Protein AF-V9VIE7-F1 (afdb_monomer_lite)

InterPro domains:
  IPR000043 Adenosylhomocysteinase-like [PF05221] (1-63)
  IPR000043 Adenosylhomocysteinase-like [PTHR23420] (1-63)
  IPR042172 Adenosylhomocysteinase-like superfamily [G3DSA:3.40.50.1480] (1-63)

Radius of gyration: 15.34 Å; chains: 1; bounding box: 33×33×39 Å

Structure (mmCIF, N/CA/C/O backbone):
data_AF-V9VIE7-F1
#
_entry.id   AF-V9VIE7-F1
#
loop_
_atom_site.group_PDB
_atom_site.id
_atom_site.type_symbol
_atom_site.label_atom_id
_atom_site.label_alt_id
_atom_site.label_comp_id
_atom_site.label_asym_id
_atom_site.label_entity_id
_atom_site.label_seq_id
_atom_site.pdbx_PDB_ins_code
_atom_site.Cartn_x
_atom_site.Cartn_y
_atom_site.Cartn_z
_atom_site.occupancy
_atom_site.B_iso_or_equiv
_atom_site.auth_seq_id
_atom_site.auth_comp_id
_atom_site.auth_asym_id
_atom_site.auth_atom_id
_atom_site.pdbx_PDB_model_num
ATOM 1 N N . SER A 1 1 ? -3.133 13.559 -12.036 1.00 73.25 1 SER A N 1
ATOM 2 C CA . SER A 1 1 ? -3.801 12.933 -10.871 1.00 73.25 1 SER A CA 1
ATOM 3 C C . SER A 1 1 ? -3.197 11.594 -10.428 1.00 73.25 1 SER A C 1
ATOM 5 O O . SER A 1 1 ? -3.748 10.971 -9.534 1.00 73.25 1 SER A O 1
ATOM 7 N N . PHE A 1 2 ? -2.063 11.149 -10.992 1.00 83.50 2 PHE A N 1
ATOM 8 C CA . PHE A 1 2 ? -1.500 9.808 -10.761 1.00 83.50 2 PHE A CA 1
ATOM 9 C C . PHE A 1 2 ? -1.014 9.561 -9.319 1.00 83.50 2 PHE A C 1
ATOM 11 O O . PHE A 1 2 ? -1.368 8.561 -8.704 1.00 83.50 2 PHE A O 1
ATOM 18 N N . VAL A 1 3 ? -0.282 10.510 -8.727 1.00 86.25 3 VAL A N 1
ATOM 19 C CA . VAL A 1 3 ? 0.206 10.382 -7.339 1.00 86.25 3 VAL A CA 1
ATOM 20 C C . VAL A 1 3 ? -0.937 10.247 -6.323 1.00 86.25 3 VAL A C 1
ATOM 22 O O . VAL A 1 3 ? -0.859 9.438 -5.407 1.00 86.25 3 VAL A O 1
ATOM 25 N N . MET A 1 4 ? -2.051 10.951 -6.546 1.00 91.75 4 MET A N 1
ATOM 26 C CA . MET A 1 4 ? -3.225 10.891 -5.669 1.00 91.75 4 MET A CA 1
ATOM 27 C C . MET A 1 4 ? -3.948 9.542 -5.738 1.00 91.75 4 MET A C 1
ATOM 29 O O . MET A 1 4 ? -4.541 9.128 -4.748 1.00 91.75 4 MET A O 1
ATOM 33 N N . SER A 1 5 ? -3.871 8.836 -6.873 1.00 91.44 5 SER A N 1
ATOM 34 C CA . SER A 1 5 ? -4.442 7.490 -7.022 1.00 91.44 5 SER A CA 1
ATOM 35 C C . SER A 1 5 ? -3.804 6.495 -6.046 1.00 91.44 5 SER A C 1
ATOM 37 O O . SER A 1 5 ? -4.505 5.716 -5.403 1.00 91.44 5 SER A O 1
ATOM 39 N N . ASN A 1 6 ? -2.488 6.598 -5.834 1.00 90.88 6 ASN A N 1
ATOM 40 C CA . ASN A 1 6 ? -1.762 5.778 -4.862 1.00 90.88 6 ASN A CA 1
ATOM 41 C C . ASN A 1 6 ? -2.243 6.067 -3.429 1.00 90.88 6 ASN A C 1
ATOM 43 O O . ASN A 1 6 ? -2.578 5.153 -2.675 1.00 90.88 6 ASN A O 1
ATOM 47 N N . SER A 1 7 ? -2.350 7.349 -3.065 1.00 92.44 7 SER A N 1
ATOM 48 C CA . SER A 1 7 ? -2.821 7.763 -1.737 1.00 92.44 7 SER A CA 1
ATOM 49 C C . SER A 1 7 ? -4.268 7.339 -1.463 1.00 92.44 7 SER A C 1
ATOM 51 O O . SER A 1 7 ? -4.562 6.821 -0.386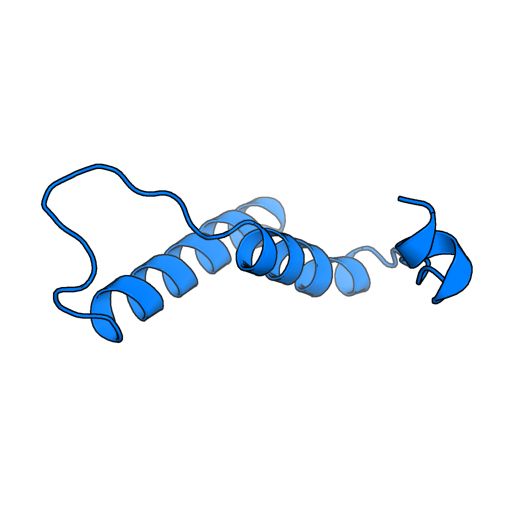 1.00 92.44 7 SER A O 1
ATOM 53 N N . PHE A 1 8 ? -5.175 7.521 -2.426 1.00 94.19 8 PHE A N 1
ATOM 54 C CA . PHE A 1 8 ? -6.582 7.159 -2.251 1.00 94.19 8 PHE A CA 1
ATOM 55 C C . PHE A 1 8 ? -6.809 5.648 -2.249 1.00 94.19 8 PHE A C 1
ATOM 57 O O . PHE A 1 8 ? -7.643 5.177 -1.480 1.00 94.19 8 PHE A O 1
ATOM 64 N N . THR A 1 9 ? -6.031 4.875 -3.013 1.00 93.94 9 THR A N 1
ATOM 65 C CA . THR A 1 9 ? -6.093 3.405 -2.946 1.00 93.94 9 THR A CA 1
ATOM 66 C C . THR A 1 9 ? -5.729 2.915 -1.543 1.00 93.94 9 THR A C 1
ATOM 68 O O . THR A 1 9 ? -6.472 2.127 -0.958 1.00 93.94 9 THR A O 1
ATOM 71 N N . ASN A 1 10 ? -4.664 3.461 -0.946 1.00 93.19 10 ASN A N 1
ATOM 72 C CA . ASN A 1 10 ? -4.298 3.170 0.442 1.00 93.19 10 ASN A CA 1
ATOM 73 C C . ASN A 1 10 ? -5.405 3.554 1.438 1.00 93.19 10 ASN A C 1
ATOM 75 O O . ASN A 1 10 ? -5.706 2.781 2.348 1.00 93.19 10 ASN A O 1
ATOM 79 N N . GLN A 1 11 ? -6.066 4.704 1.258 1.00 95.06 11 GLN A N 1
ATOM 80 C CA . GLN A 1 11 ? -7.194 5.076 2.119 1.00 95.06 11 GLN A CA 1
ATOM 81 C C . GLN A 1 11 ? -8.369 4.100 2.003 1.00 95.06 11 GLN A C 1
ATOM 83 O O . GLN A 1 11 ? -8.920 3.700 3.027 1.00 95.06 11 GLN A O 1
ATOM 88 N N . VAL A 1 12 ? -8.738 3.685 0.790 1.00 95.56 12 VAL A N 1
ATOM 89 C CA . VAL A 1 12 ? -9.830 2.722 0.580 1.00 95.56 12 VAL A CA 1
ATOM 90 C C . VAL A 1 12 ? -9.493 1.371 1.211 1.00 95.56 12 VAL A C 1
ATOM 92 O O . VAL A 1 12 ? -10.331 0.805 1.910 1.00 95.56 12 VAL A O 1
ATOM 95 N N . LEU A 1 13 ? -8.261 0.882 1.046 1.00 93.75 13 LEU A N 1
ATOM 96 C CA . LEU A 1 13 ? -7.812 -0.361 1.680 1.00 93.75 13 LEU A CA 1
ATOM 97 C C . LEU A 1 13 ? -7.849 -0.269 3.209 1.00 93.75 13 LEU A C 1
ATOM 99 O O . LEU A 1 13 ? -8.346 -1.188 3.857 1.00 93.75 13 LEU A O 1
ATOM 103 N N . ALA A 1 14 ? -7.408 0.851 3.788 1.00 93.50 14 ALA A N 1
ATOM 104 C CA . ALA A 1 14 ? -7.498 1.080 5.229 1.00 93.50 14 ALA A CA 1
ATOM 105 C C . ALA A 1 14 ? -8.952 1.085 5.729 1.00 93.50 14 ALA A C 1
ATOM 107 O O . ALA A 1 14 ? -9.248 0.487 6.763 1.00 93.50 14 ALA A O 1
ATOM 108 N N . GLN A 1 15 ? -9.876 1.704 4.987 1.00 94.50 15 GLN A N 1
ATOM 109 C CA . GLN A 1 15 ? -11.301 1.690 5.335 1.00 94.50 15 GLN A CA 1
ATOM 110 C C . GLN A 1 15 ? -11.894 0.275 5.268 1.00 94.50 15 GLN A C 1
ATOM 112 O O . GLN A 1 15 ? -12.618 -0.127 6.179 1.00 94.50 15 GLN A O 1
ATOM 117 N N . ILE A 1 16 ? -11.560 -0.502 4.232 1.00 94.12 16 ILE A N 1
ATOM 118 C CA . ILE A 1 16 ? -12.002 -1.899 4.097 1.00 94.12 16 ILE A CA 1
ATOM 119 C C . ILE A 1 16 ? -11.455 -2.752 5.247 1.00 94.12 16 ILE A C 1
ATOM 121 O O . ILE A 1 16 ? -12.207 -3.523 5.842 1.00 94.12 16 ILE A O 1
ATOM 125 N N . GLU A 1 17 ? -10.177 -2.606 5.592 1.00 92.81 17 GLU A N 1
ATOM 126 C CA . GLU A 1 17 ? -9.526 -3.360 6.669 1.00 92.81 17 GLU A CA 1
ATOM 127 C C . GLU A 1 17 ? -10.203 -3.085 8.023 1.00 92.81 17 GLU A C 1
ATOM 129 O O . GLU A 1 17 ? -10.637 -4.015 8.705 1.00 92.81 17 GLU A O 1
ATOM 134 N N . LEU A 1 18 ? -10.392 -1.809 8.377 1.00 92.50 18 LEU A N 1
ATOM 135 C CA . LEU A 1 18 ? -11.068 -1.412 9.618 1.00 92.50 18 LEU A CA 1
ATOM 136 C C . LEU A 1 18 ? -12.530 -1.874 9.659 1.00 92.50 18 LEU A C 1
ATOM 138 O O . LEU A 1 18 ? -13.037 -2.256 10.718 1.00 92.50 18 LEU A O 1
ATOM 142 N N . TRP A 1 19 ? -13.218 -1.855 8.515 1.00 94.12 19 TRP A N 1
ATOM 143 C CA . TRP A 1 19 ? -14.611 -2.281 8.429 1.00 94.12 19 TRP A CA 1
ATOM 144 C C . TRP A 1 19 ? -14.785 -3.800 8.519 1.00 94.12 19 TRP A C 1
ATOM 146 O O . TRP A 1 19 ? -15.737 -4.271 9.142 1.00 94.12 19 TRP A O 1
ATOM 156 N N . THR A 1 20 ? -13.897 -4.570 7.893 1.00 94.88 20 THR A N 1
ATOM 157 C CA . THR A 1 20 ? -14.016 -6.034 7.787 1.00 94.88 20 THR A CA 1
ATOM 158 C C . THR A 1 20 ? -13.399 -6.767 8.977 1.00 94.88 20 THR A C 1
ATOM 160 O O . THR A 1 20 ? -13.888 -7.832 9.351 1.00 94.88 20 THR A O 1
ATOM 163 N N . LYS A 1 21 ? -12.383 -6.189 9.628 1.00 90.94 21 LYS A N 1
ATOM 164 C CA . LYS A 1 21 ? -11.663 -6.777 10.772 1.00 90.94 21 LYS A CA 1
ATOM 165 C C . LYS A 1 21 ? -11.978 -6.061 12.086 1.00 90.94 21 LYS A C 1
ATOM 167 O O . LYS A 1 21 ? -11.090 -5.708 12.867 1.00 90.94 21 LYS A O 1
ATOM 172 N N . LYS A 1 22 ? -13.268 -5.842 12.346 1.00 87.62 22 LYS A N 1
ATOM 173 C CA . LYS A 1 22 ? -13.736 -5.185 13.576 1.00 87.62 22 LYS A CA 1
ATOM 174 C C . LYS A 1 22 ? -13.202 -5.914 14.813 1.00 87.62 22 LYS A C 1
ATOM 176 O O . LYS A 1 22 ? -13.285 -7.135 14.902 1.00 87.62 22 LYS A O 1
ATOM 181 N N . GLY A 1 23 ? -12.659 -5.156 15.764 1.00 86.12 23 GLY A N 1
ATOM 182 C CA . GLY A 1 23 ? -12.118 -5.683 17.022 1.00 86.12 23 GLY A CA 1
ATOM 183 C C . GLY A 1 23 ? -10.690 -6.238 16.950 1.00 86.12 23 GLY A C 1
ATOM 184 O O . GLY A 1 23 ? -10.135 -6.556 17.995 1.00 86.12 23 GLY A O 1
ATOM 185 N N . GLN A 1 24 ? -10.069 -6.317 15.765 1.00 89.88 24 GLN A N 1
ATOM 186 C CA . GLN A 1 24 ? -8.653 -6.706 15.642 1.00 89.88 24 GLN A CA 1
ATOM 187 C C . GLN A 1 24 ? -7.684 -5.544 15.893 1.00 89.88 24 GLN A C 1
ATOM 189 O O . GLN A 1 24 ? -6.504 -5.767 16.152 1.00 89.88 24 GLN A O 1
ATOM 194 N N . TYR A 1 25 ? -8.181 -4.308 15.845 1.00 89.06 25 TYR A N 1
ATOM 195 C CA . TYR A 1 25 ? -7.402 -3.101 16.089 1.00 89.06 25 TYR A CA 1
ATOM 196 C C . TYR A 1 25 ? -7.861 -2.446 17.389 1.00 89.06 25 TYR A C 1
ATOM 198 O O . TYR A 1 25 ? -9.038 -2.117 17.547 1.00 89.06 25 TYR A O 1
ATOM 206 N N . GLY A 1 26 ? -6.926 -2.275 18.324 1.00 87.94 26 GLY A N 1
ATOM 207 C CA . GLY A 1 26 ? -7.138 -1.476 19.527 1.00 87.94 26 GLY A CA 1
ATOM 208 C C . GLY A 1 26 ? -7.071 0.024 19.236 1.00 87.94 26 GLY A C 1
ATOM 209 O O . GLY A 1 26 ? -6.760 0.450 18.124 1.00 87.94 26 GLY A O 1
ATOM 210 N N . VAL A 1 27 ? -7.327 0.839 20.261 1.00 90.44 27 VAL A N 1
ATOM 211 C CA . VAL A 1 27 ? -7.119 2.290 20.171 1.00 90.44 27 VAL A CA 1
ATOM 212 C C . VAL A 1 27 ? -5.624 2.561 20.019 1.00 90.44 27 VAL A C 1
ATOM 214 O O . VAL A 1 27 ? -4.839 2.277 20.921 1.00 90.44 27 VAL A O 1
ATOM 217 N N . GLY A 1 28 ? -5.233 3.097 18.868 1.00 90.31 28 GLY A N 1
ATOM 218 C CA . GLY A 1 28 ? -3.841 3.381 18.550 1.00 90.31 28 GLY A CA 1
ATOM 219 C C . GLY A 1 28 ? -3.639 3.673 17.069 1.00 90.31 28 GLY A C 1
ATOM 220 O O . GLY A 1 28 ? -4.579 3.645 16.275 1.00 90.31 28 GLY A O 1
A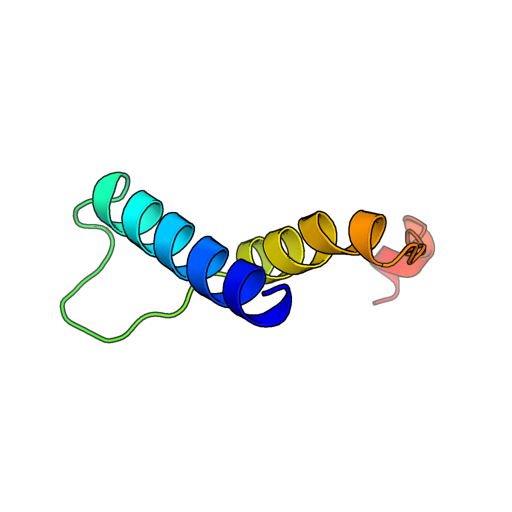TOM 221 N N . VAL A 1 29 ? -2.392 3.961 16.700 1.00 92.44 29 VAL A N 1
ATOM 222 C CA . VAL A 1 29 ? -1.994 4.171 15.305 1.00 92.44 29 VAL A CA 1
A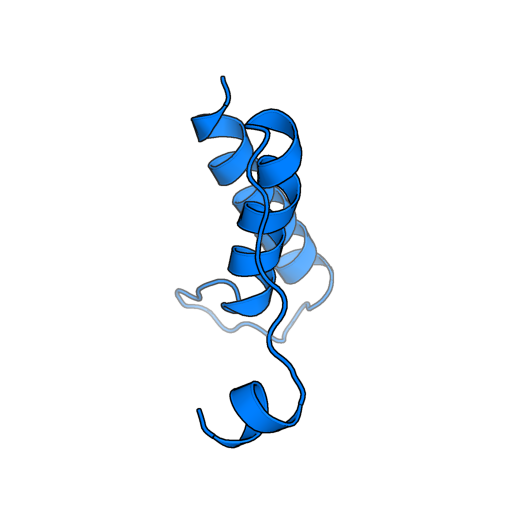TOM 223 C C . VAL A 1 29 ? -1.439 2.864 14.761 1.00 92.44 29 VAL A C 1
ATOM 225 O O . VAL A 1 29 ? -0.532 2.275 15.346 1.00 92.44 29 VAL A O 1
ATOM 228 N N . THR A 1 30 ? -1.983 2.415 13.636 1.00 91.25 30 THR A N 1
ATOM 229 C CA . THR A 1 30 ? -1.503 1.236 12.914 1.00 91.25 30 THR A CA 1
ATOM 230 C C . THR A 1 30 ? -1.260 1.590 11.455 1.00 91.25 30 THR A C 1
ATOM 232 O O . THR A 1 30 ? -1.826 2.550 10.931 1.00 91.25 30 THR A O 1
ATOM 235 N N . VAL A 1 31 ? -0.374 0.834 10.815 1.00 93.50 31 VAL A N 1
ATOM 236 C CA . VAL A 1 31 ? -0.029 0.988 9.400 1.00 93.50 31 VAL A CA 1
ATOM 237 C C . VAL A 1 31 ? -0.496 -0.238 8.629 1.00 93.50 31 VAL A C 1
ATOM 239 O O . VAL A 1 31 ? -0.560 -1.338 9.183 1.00 93.50 31 VAL A O 1
ATOM 242 N N . LEU A 1 32 ? -0.829 -0.052 7.351 1.00 90.62 32 LEU A N 1
ATOM 243 C CA . LEU A 1 32 ? -1.187 -1.167 6.482 1.00 90.62 32 LEU A CA 1
ATOM 244 C C . LEU A 1 32 ? -0.001 -2.140 6.344 1.00 90.62 32 LEU A C 1
ATOM 246 O O . LEU A 1 32 ? 1.152 -1.704 6.296 1.00 90.62 32 LEU A O 1
ATOM 250 N N . PRO A 1 33 ? -0.254 -3.458 6.258 1.00 91.44 33 PRO A N 1
ATOM 251 C CA . PRO A 1 33 ? 0.788 -4.434 5.968 1.00 91.44 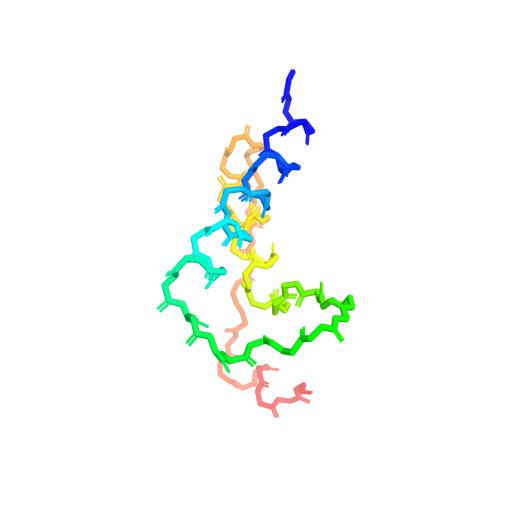33 PRO A CA 1
ATOM 252 C C . PRO A 1 33 ? 1.529 -4.117 4.663 1.00 91.44 33 PRO A C 1
ATOM 254 O O . PRO A 1 33 ? 0.900 -3.814 3.650 1.00 91.44 33 PRO A O 1
ATOM 257 N N . LYS A 1 34 ? 2.856 -4.308 4.655 1.00 90.00 34 LYS A N 1
ATOM 258 C CA . LYS A 1 34 ? 3.737 -4.055 3.495 1.00 90.00 34 LYS A CA 1
ATOM 259 C C . LYS A 1 34 ? 3.256 -4.717 2.198 1.00 90.00 34 LYS A C 1
ATOM 261 O O . LYS A 1 34 ? 3.374 -4.134 1.132 1.00 90.00 34 LYS A O 1
ATOM 266 N N . LYS A 1 35 ? 2.650 -5.903 2.293 1.00 90.19 35 LYS A N 1
ATOM 267 C CA . LYS A 1 35 ? 2.098 -6.621 1.135 1.00 90.19 35 LYS A CA 1
ATOM 268 C C . LYS A 1 35 ? 0.961 -5.861 0.437 1.00 90.19 35 LYS A C 1
ATOM 270 O O . LYS A 1 35 ? 0.819 -5.963 -0.775 1.00 90.19 35 LYS A O 1
ATOM 275 N N . LEU A 1 36 ? 0.138 -5.124 1.189 1.00 87.94 36 LEU A N 1
ATOM 276 C CA . LEU A 1 36 ? -0.907 -4.287 0.594 1.00 87.94 36 LEU A CA 1
ATOM 277 C C . LEU A 1 36 ? -0.303 -3.054 -0.081 1.00 87.94 36 LEU A C 1
ATOM 279 O O . LEU A 1 36 ? -0.768 -2.676 -1.147 1.00 87.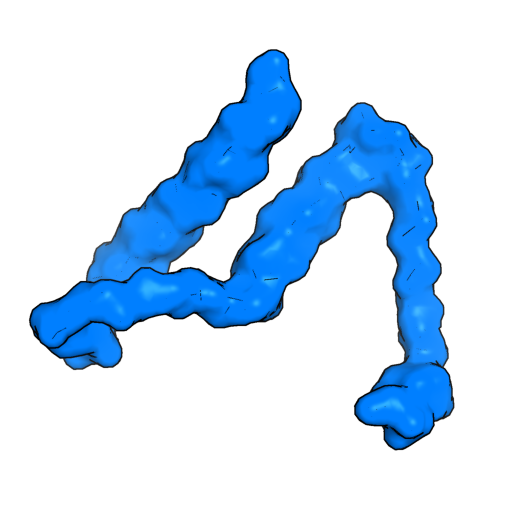94 36 LEU A O 1
ATOM 283 N N . ASP A 1 37 ? 0.755 -2.485 0.492 1.00 88.25 37 ASP A N 1
ATOM 284 C CA . ASP A 1 37 ? 1.478 -1.357 -0.104 1.00 88.25 37 ASP A CA 1
ATOM 285 C C . ASP A 1 37 ? 2.155 -1.754 -1.435 1.00 88.25 37 ASP A C 1
ATOM 287 O O . ASP A 1 37 ? 2.031 -1.063 -2.446 1.00 88.25 37 ASP A O 1
ATOM 291 N N . GLU A 1 38 ? 2.765 -2.944 -1.485 1.00 91.19 38 GLU A N 1
ATOM 292 C CA . GLU A 1 38 ? 3.301 -3.536 -2.721 1.00 91.19 38 GLU A CA 1
ATOM 293 C C . GLU A 1 38 ? 2.212 -3.745 -3.784 1.00 91.19 38 GLU A C 1
ATOM 295 O O . GLU A 1 38 ? 2.434 -3.430 -4.952 1.00 91.19 38 GLU A O 1
ATOM 300 N N . ALA A 1 39 ? 1.020 -4.204 -3.388 1.00 88.31 39 ALA A N 1
ATOM 301 C CA . ALA A 1 39 ? -0.102 -4.388 -4.309 1.00 88.31 39 ALA A CA 1
ATOM 302 C C . ALA A 1 39 ? -0.614 -3.057 -4.892 1.00 88.31 39 ALA A C 1
ATOM 304 O O . ALA A 1 39 ? -0.995 -3.003 -6.063 1.00 88.31 39 ALA A O 1
ATOM 305 N N . VAL A 1 40 ? -0.597 -1.968 -4.108 1.00 90.38 40 VAL A N 1
ATOM 306 C CA . VAL A 1 40 ? -0.914 -0.624 -4.620 1.00 90.38 40 VAL A CA 1
ATOM 307 C C . VAL A 1 40 ? 0.116 -0.199 -5.660 1.00 90.38 40 VAL A C 1
ATOM 309 O O . VAL A 1 40 ? -0.274 0.279 -6.725 1.00 90.38 40 VAL A O 1
ATOM 312 N N . ALA A 1 41 ? 1.409 -0.398 -5.395 1.00 89.50 41 ALA A N 1
ATOM 313 C CA . ALA A 1 41 ? 2.464 -0.066 -6.349 1.00 89.50 41 ALA A CA 1
ATOM 314 C C . ALA A 1 41 ? 2.344 -0.884 -7.646 1.00 89.50 41 ALA A C 1
ATOM 316 O O . ALA A 1 41 ? 2.385 -0.305 -8.733 1.00 89.50 41 ALA A O 1
ATOM 317 N N . GLU A 1 42 ? 2.128 -2.200 -7.537 1.00 90.88 42 GLU A N 1
ATOM 318 C CA . GLU A 1 42 ? 1.959 -3.113 -8.674 1.00 90.88 42 GLU A CA 1
ATOM 319 C C . GLU A 1 42 ? 0.804 -2.679 -9.590 1.00 90.88 42 GLU A C 1
ATOM 321 O O . GLU A 1 42 ? 0.987 -2.570 -10.803 1.00 90.88 42 GLU A O 1
ATOM 326 N N . ALA A 1 43 ? -0.347 -2.317 -9.014 1.00 90.38 43 ALA A N 1
ATOM 327 C CA . ALA A 1 43 ? -1.531 -1.890 -9.765 1.00 90.38 43 ALA A CA 1
ATOM 328 C C . ALA A 1 43 ? -1.314 -0.630 -10.628 1.00 90.38 43 ALA A C 1
ATOM 330 O O . ALA A 1 43 ? -2.086 -0.372 -11.552 1.00 90.38 43 ALA A O 1
ATOM 331 N N . HIS A 1 44 ? -0.280 0.164 -10.340 1.00 92.50 44 HIS A N 1
ATOM 332 C CA . HIS A 1 44 ? 0.027 1.392 -11.073 1.00 92.50 44 HIS A CA 1
ATOM 333 C C . HIS A 1 44 ? 1.167 1.230 -12.099 1.00 92.50 44 HIS A C 1
ATOM 335 O O . HIS A 1 44 ? 1.394 2.156 -12.884 1.00 92.50 44 HIS A O 1
ATOM 341 N N . LEU A 1 45 ? 1.871 0.086 -12.135 1.00 91.56 45 LEU A N 1
ATOM 342 C CA . LEU A 1 45 ? 3.030 -0.132 -13.019 1.00 91.56 45 LEU A CA 1
ATOM 343 C C . LEU A 1 45 ? 2.659 -0.118 -14.505 1.00 91.56 45 LEU A C 1
ATOM 345 O O . LEU A 1 45 ? 3.358 0.514 -15.303 1.00 91.56 45 LEU A O 1
ATOM 349 N N . ASP A 1 46 ? 1.537 -0.746 -14.862 1.00 90.75 46 ASP A N 1
ATOM 350 C CA . ASP A 1 46 ? 1.064 -0.835 -16.249 1.00 90.75 46 ASP A CA 1
ATOM 351 C C . ASP A 1 46 ? 0.779 0.547 -16.845 1.00 90.75 46 ASP A C 1
ATOM 353 O O . ASP A 1 46 ? 1.114 0.815 -17.999 1.00 90.75 46 ASP A O 1
ATOM 357 N N . HIS A 1 47 ? 0.231 1.465 -16.042 1.00 89.12 47 HIS A N 1
ATOM 358 C CA . HIS A 1 47 ? -0.044 2.837 -16.476 1.00 89.12 47 HIS A CA 1
ATOM 359 C C . HIS A 1 47 ? 1.234 3.613 -16.830 1.00 89.12 47 HIS A C 1
ATOM 361 O O . HIS A 1 47 ? 1.198 4.522 -17.657 1.00 89.12 47 HIS A O 1
ATOM 367 N N . LEU A 1 48 ? 2.364 3.253 -16.216 1.00 90.19 48 LEU A N 1
ATOM 368 C CA . LEU A 1 48 ? 3.676 3.843 -16.482 1.00 90.19 48 LEU A CA 1
ATOM 369 C C . LEU A 1 48 ? 4.492 3.045 -17.513 1.00 90.19 48 LEU A C 1
ATOM 371 O O . LEU A 1 48 ? 5.608 3.446 -17.841 1.00 90.19 48 LEU A O 1
ATOM 375 N N . GLY A 1 49 ? 3.973 1.915 -18.009 1.00 91.00 49 GLY A N 1
ATOM 376 C CA . GLY A 1 49 ? 4.701 1.012 -18.903 1.00 91.00 49 GLY A CA 1
ATOM 377 C C . GLY A 1 49 ? 5.916 0.340 -18.250 1.00 91.00 49 GLY A C 1
ATOM 378 O O . GLY A 1 49 ? 6.848 -0.063 -18.950 1.00 91.00 49 GLY A O 1
ATOM 379 N N . VAL A 1 50 ? 5.937 0.240 -16.918 1.00 94.06 50 VAL A N 1
ATOM 380 C CA . VAL A 1 50 ? 7.046 -0.360 -16.164 1.00 94.06 50 VAL A CA 1
ATOM 381 C C . VAL A 1 50 ? 6.930 -1.883 -16.193 1.00 94.06 50 VAL A C 1
ATOM 383 O O . VAL A 1 50 ? 5.858 -2.435 -15.973 1.00 94.06 50 VAL A O 1
ATOM 386 N N . LYS A 1 51 ? 8.050 -2.579 -16.419 1.00 92.19 51 LYS A N 1
ATOM 387 C CA . LYS A 1 51 ? 8.124 -4.046 -16.356 1.00 92.19 51 LYS A CA 1
ATOM 388 C C . LYS A 1 51 ? 8.860 -4.480 -15.097 1.00 92.19 51 LYS A C 1
ATOM 390 O O . LYS A 1 51 ? 10.057 -4.228 -14.968 1.00 92.19 51 LYS A O 1
ATOM 395 N N . LEU A 1 52 ? 8.148 -5.144 -14.193 1.00 92.81 52 LEU A N 1
ATOM 396 C CA . LEU A 1 52 ? 8.727 -5.701 -12.976 1.00 92.81 52 LEU A CA 1
ATOM 397 C C . LEU A 1 52 ? 9.296 -7.099 -13.244 1.00 92.81 52 LEU A C 1
ATOM 399 O O . LEU A 1 52 ? 8.620 -7.964 -13.802 1.00 92.81 52 LEU A O 1
ATOM 403 N N . THR A 1 53 ? 10.540 -7.333 -12.837 1.00 94.25 53 THR A N 1
ATOM 404 C CA . THR A 1 53 ? 11.166 -8.657 -12.923 1.00 94.25 53 THR A CA 1
ATOM 405 C C . THR A 1 53 ? 10.644 -9.559 -11.809 1.00 94.25 53 THR A C 1
ATOM 407 O O . THR A 1 53 ? 10.583 -9.151 -10.651 1.00 94.25 53 THR A O 1
ATOM 410 N N . LYS A 1 54 ? 10.315 -10.810 -12.142 1.00 93.69 54 LYS A N 1
ATOM 411 C CA . LYS A 1 54 ? 9.920 -11.829 -11.165 1.00 93.69 54 LYS A CA 1
ATOM 412 C C . LYS A 1 54 ? 11.138 -12.649 -10.742 1.00 93.69 54 LYS A C 1
ATOM 414 O O . LYS A 1 54 ? 11.817 -13.208 -11.601 1.00 93.69 54 LYS A O 1
ATOM 419 N N . LEU A 1 55 ? 11.398 -12.723 -9.437 1.00 95.38 55 LEU A N 1
ATOM 420 C CA . LEU A 1 55 ? 12.452 -13.579 -8.884 1.00 95.38 55 LEU A CA 1
ATOM 421 C C . LEU A 1 55 ? 12.147 -15.057 -9.170 1.00 95.38 55 LEU A C 1
ATOM 423 O O . LEU A 1 55 ? 10.991 -15.485 -9.088 1.00 95.38 55 LEU A O 1
ATOM 427 N N . SER A 1 56 ? 13.181 -15.839 -9.484 1.00 96.69 56 SER A N 1
ATOM 428 C CA . SER A 1 56 ? 13.087 -17.301 -9.469 1.00 96.69 56 SER A CA 1
ATOM 429 C C . SER A 1 56 ? 12.989 -17.819 -8.031 1.00 96.69 56 SER A C 1
ATOM 431 O O . SER A 1 56 ? 13.336 -17.114 -7.083 1.00 96.69 56 SER A O 1
ATOM 433 N N . ASN A 1 57 ? 12.549 -19.067 -7.853 1.00 96.62 57 ASN A N 1
ATOM 434 C CA . ASN A 1 57 ? 12.490 -19.681 -6.522 1.00 96.62 57 ASN A CA 1
ATOM 435 C C . ASN A 1 57 ? 13.874 -19.716 -5.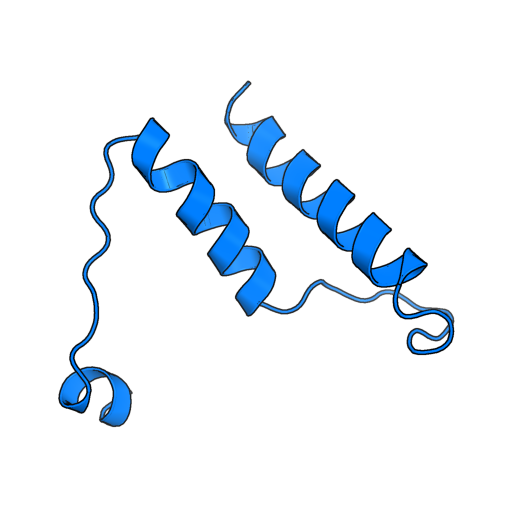851 1.00 96.62 57 ASN A C 1
ATOM 437 O O . ASN A 1 57 ? 13.973 -19.440 -4.660 1.00 96.62 57 ASN A O 1
ATOM 441 N N . ASP A 1 58 ? 14.935 -19.971 -6.621 1.00 96.75 58 ASP A N 1
ATOM 442 C CA . ASP A 1 58 ? 16.311 -19.990 -6.110 1.00 96.75 58 ASP A CA 1
ATOM 443 C C . ASP A 1 58 ? 16.778 -18.592 -5.681 1.00 96.75 58 ASP A C 1
ATOM 445 O O . ASP A 1 58 ? 17.399 -18.438 -4.633 1.00 96.75 58 ASP A O 1
ATOM 449 N N . GLN A 1 59 ? 16.442 -17.552 -6.455 1.00 96.62 59 GLN A N 1
ATOM 450 C CA . GLN A 1 59 ? 16.760 -16.163 -6.103 1.00 96.62 59 GLN A CA 1
ATOM 451 C C . GLN A 1 59 ? 15.979 -15.694 -4.874 1.00 96.62 59 GLN A C 1
ATOM 453 O O . GLN A 1 59 ? 16.527 -14.985 -4.038 1.00 96.62 59 GLN A O 1
ATOM 458 N N . ALA A 1 60 ? 14.707 -16.085 -4.766 1.00 95.00 60 ALA A N 1
ATOM 459 C CA . ALA A 1 60 ? 13.871 -15.751 -3.623 1.00 95.00 60 ALA A CA 1
ATOM 460 C C . ALA A 1 60 ? 14.307 -16.491 -2.352 1.00 95.00 60 ALA A C 1
ATOM 462 O O . ALA A 1 60 ? 14.208 -15.918 -1.281 1.00 95.00 60 ALA A O 1
ATOM 463 N N . GLY A 1 61 ? 14.792 -17.734 -2.461 1.00 93.69 61 GLY A N 1
ATOM 464 C CA . GLY A 1 61 ? 15.322 -18.493 -1.322 1.00 93.69 61 GLY A CA 1
ATOM 465 C C . GLY A 1 61 ? 16.725 -18.064 -0.879 1.00 93.69 61 GLY A C 1
ATOM 466 O O . GLY A 1 61 ? 17.144 -18.401 0.225 1.00 93.69 61 GLY A O 1
ATOM 467 N N . TYR A 1 62 ? 17.455 -17.344 -1.734 1.00 95.06 62 TYR A N 1
ATOM 468 C CA . TYR A 1 62 ? 18.753 -16.751 -1.404 1.00 95.06 62 TYR A CA 1
ATOM 469 C C . TYR A 1 62 ? 18.630 -15.457 -0.578 1.00 95.06 62 TYR A C 1
ATOM 471 O O . TYR A 1 62 ? 19.564 -15.112 0.147 1.00 95.06 62 TYR A O 1
ATOM 479 N N . LEU A 1 63 ? 17.509 -14.741 -0.715 1.00 90.44 63 LEU A N 1
ATOM 480 C CA . LEU A 1 63 ? 17.206 -13.477 -0.030 1.00 90.44 63 LEU A CA 1
ATOM 481 C C . LEU A 1 63 ? 16.399 -13.709 1.253 1.00 90.44 63 LEU A C 1
ATOM 483 O O . LEU A 1 63 ? 16.626 -12.934 2.208 1.00 90.44 63 LEU A O 1
#

Secondary structure (DSSP, 8-state):
-HHHHHHHHHHHHHHHHHHHSTTSS-SS-----HHHHHHHHHHHHGGGT--PPPPPHHHHHH-

pLDDT: mean 91.56, std 3.6, range [73.25, 96.75]

Sequence (63 aa):
SFVMSNSFTNQVLAQIELWTKKGQYGVGVTVLPKKLDEAVAEAHLDHLGVKLTKLSNDQAGYL

Foldseek 3Di:
DLVVQLVVQLVVVVVCCCVVVPPPDDPDDDHDDPVSSVVSVVVCCVVVVHDDDDDDPVRVVVD

Organism: Bathymodiolus thermophilus (NCBI:txid12966)